Protein AF-A0A7I9VJ14-F1 (afdb_monomer)

Nearest PDB structures (foldseek):
  7lvf-assembly1_A  TM=5.225E-01  e=7.657E+00  Juglans regia

pLDDT: mean 81.67, std 16.86, range [39.75, 98.12]

Radius of gyration: 32.41 Å; Cα contacts (8 Å, |Δi|>4): 68; chains: 1; bounding box: 69×33×110 Å

Mean predicted aligned error: 13.72 Å

Structure (mmCIF, N/CA/C/O backbone):
data_AF-A0A7I9VJ14-F1
#
_entry.id   AF-A0A7I9VJ14-F1
#
loop_
_atom_site.group_PDB
_atom_site.id
_atom_site.type_symbol
_atom_site.label_atom_id
_atom_site.label_alt_id
_atom_site.label_comp_id
_atom_site.label_asym_id
_atom_site.label_entity_id
_atom_site.label_seq_id
_atom_site.pdbx_PDB_ins_code
_atom_site.Cartn_x
_atom_site.Cartn_y
_atom_site.Cartn_z
_atom_site.occupancy
_atom_site.B_iso_or_equiv
_atom_site.auth_seq_id
_atom_site.auth_comp_id
_atom_site.auth_asym_id
_atom_site.auth_atom_id
_atom_site.pdbx_PDB_model_num
ATOM 1 N N . MET A 1 1 ? 8.861 -1.915 -52.884 1.00 41.31 1 MET A N 1
ATOM 2 C CA . MET A 1 1 ? 8.637 -2.756 -51.690 1.00 41.31 1 MET A CA 1
ATOM 3 C C . MET A 1 1 ? 10.000 -2.881 -51.043 1.00 41.31 1 MET A C 1
ATOM 5 O O . MET A 1 1 ? 10.822 -3.642 -51.524 1.00 41.31 1 MET A O 1
ATOM 9 N N . GLU A 1 2 ? 10.293 -1.972 -50.119 1.00 39.88 2 GLU A N 1
ATOM 10 C CA . GLU A 1 2 ? 11.630 -1.770 -49.559 1.00 39.88 2 GLU A CA 1
ATOM 11 C C . GLU A 1 2 ? 11.761 -2.650 -48.316 1.00 39.88 2 GLU A C 1
ATOM 13 O O . GLU A 1 2 ? 11.002 -2.512 -47.356 1.00 39.88 2 GLU A O 1
ATOM 18 N N . GLU A 1 3 ? 12.643 -3.638 -48.400 1.00 43.25 3 GLU A N 1
ATOM 19 C CA . GLU A 1 3 ? 12.924 -4.594 -47.338 1.00 43.25 3 GLU A CA 1
ATOM 20 C C . GLU A 1 3 ? 13.685 -3.861 -46.224 1.00 43.25 3 GLU A C 1
ATOM 22 O O . GLU A 1 3 ? 14.857 -3.519 -46.363 1.00 43.25 3 GLU A O 1
ATOM 27 N N . LEU A 1 4 ? 12.984 -3.542 -45.132 1.00 41.06 4 LEU A N 1
ATOM 28 C CA . LEU A 1 4 ? 13.555 -2.923 -43.935 1.00 41.06 4 LEU A CA 1
ATOM 29 C C . LEU A 1 4 ? 14.399 -3.954 -43.178 1.00 41.06 4 LEU A C 1
ATOM 31 O O . LEU A 1 4 ? 13.967 -4.539 -42.185 1.00 41.06 4 LEU A O 1
ATOM 35 N N . THR A 1 5 ? 15.620 -4.178 -43.647 1.00 48.78 5 THR A N 1
ATOM 36 C CA . THR A 1 5 ? 16.663 -4.861 -42.884 1.00 48.78 5 THR A CA 1
ATOM 37 C C . THR A 1 5 ? 17.037 -3.962 -41.702 1.00 48.78 5 THR A C 1
ATOM 39 O O . THR A 1 5 ? 17.477 -2.833 -41.930 1.00 48.78 5 THR A O 1
ATOM 42 N N . PRO A 1 6 ? 16.906 -4.383 -40.429 1.00 40.78 6 PRO A N 1
ATOM 43 C CA . PRO A 1 6 ? 17.465 -3.600 -39.340 1.00 40.78 6 PRO A CA 1
ATOM 44 C C . PRO A 1 6 ? 18.990 -3.699 -39.426 1.00 40.78 6 PRO A C 1
ATOM 46 O O . PRO A 1 6 ? 19.596 -4.671 -38.972 1.00 40.78 6 PRO A O 1
ATOM 49 N N . SER A 1 7 ? 19.626 -2.684 -40.012 1.00 41.41 7 SER A N 1
ATOM 50 C CA . SER A 1 7 ? 21.060 -2.447 -39.888 1.00 41.41 7 SER A CA 1
ATOM 51 C C . SER A 1 7 ? 21.340 -2.011 -38.452 1.00 41.41 7 SER A C 1
ATOM 53 O O . SER A 1 7 ? 21.496 -0.827 -38.161 1.00 41.41 7 SER A O 1
ATOM 55 N N . ASN A 1 8 ? 21.333 -2.962 -37.520 1.00 39.75 8 ASN A N 1
ATOM 56 C CA . ASN A 1 8 ? 21.882 -2.726 -36.197 1.00 39.75 8 ASN A CA 1
ATOM 57 C C . ASN A 1 8 ? 23.397 -2.551 -36.383 1.00 39.75 8 ASN A C 1
ATOM 59 O O . ASN A 1 8 ? 24.050 -3.526 -36.773 1.00 39.75 8 ASN A O 1
ATOM 63 N N . PRO A 1 9 ? 23.973 -1.349 -36.183 1.00 42.78 9 PRO A N 1
ATOM 64 C CA . PRO A 1 9 ? 25.413 -1.200 -36.240 1.00 42.78 9 PRO A CA 1
ATOM 65 C C . PRO A 1 9 ? 25.984 -2.114 -35.162 1.00 42.78 9 PRO A C 1
ATOM 67 O O . PRO A 1 9 ? 25.671 -1.977 -33.979 1.00 42.78 9 PRO A O 1
ATOM 70 N N . GLN A 1 10 ? 26.773 -3.098 -35.587 1.00 47.22 10 GLN A N 1
ATOM 71 C CA . GLN A 1 10 ? 27.529 -3.937 -34.676 1.00 47.22 10 GLN A CA 1
ATOM 72 C C . GLN A 1 10 ? 28.389 -2.992 -33.839 1.00 47.22 10 GLN A C 1
ATOM 74 O O . GLN A 1 10 ? 29.364 -2.429 -34.332 1.00 47.22 10 GLN A O 1
ATOM 79 N N . HIS A 1 11 ? 27.987 -2.757 -32.590 1.00 43.78 11 HIS A N 1
ATOM 80 C CA . HIS A 1 11 ? 28.836 -2.084 -31.623 1.00 43.78 11 HIS A CA 1
ATOM 81 C C . HIS A 1 11 ? 30.156 -2.864 -31.635 1.00 43.78 11 HIS A C 1
ATOM 83 O O . HIS A 1 11 ? 30.095 -4.081 -31.423 1.00 43.78 11 HIS A O 1
ATOM 89 N N . PRO A 1 12 ? 31.315 -2.239 -31.934 1.00 44.53 12 PRO A N 1
ATOM 90 C CA . PRO A 1 12 ? 32.584 -2.946 -31.930 1.00 44.53 12 PRO A CA 1
ATOM 91 C C . PRO A 1 12 ? 32.698 -3.596 -30.564 1.00 44.53 12 PRO A C 1
ATOM 93 O O . PRO A 1 12 ? 32.700 -2.906 -29.538 1.00 44.53 12 PRO A O 1
ATOM 96 N N . LEU A 1 13 ? 32.646 -4.926 -30.552 1.00 46.84 13 LEU A N 1
ATOM 97 C CA . LEU A 1 13 ? 32.706 -5.692 -29.327 1.00 46.84 13 LEU A CA 1
ATOM 98 C C . LEU A 1 13 ? 33.953 -5.209 -28.597 1.00 46.84 13 LEU A C 1
ATOM 100 O O . LEU A 1 13 ? 35.030 -5.113 -29.189 1.00 46.84 13 LEU A O 1
ATOM 104 N N . ALA A 1 14 ? 33.802 -4.897 -27.316 1.00 45.31 14 ALA A N 1
ATOM 105 C CA . ALA A 1 14 ? 34.897 -4.709 -26.380 1.00 45.31 14 ALA A CA 1
ATOM 106 C C . ALA A 1 14 ? 35.657 -6.046 -26.203 1.00 45.31 14 ALA A C 1
ATOM 108 O O . ALA A 1 14 ? 35.700 -6.615 -25.121 1.00 45.31 14 ALA A O 1
ATOM 109 N N . 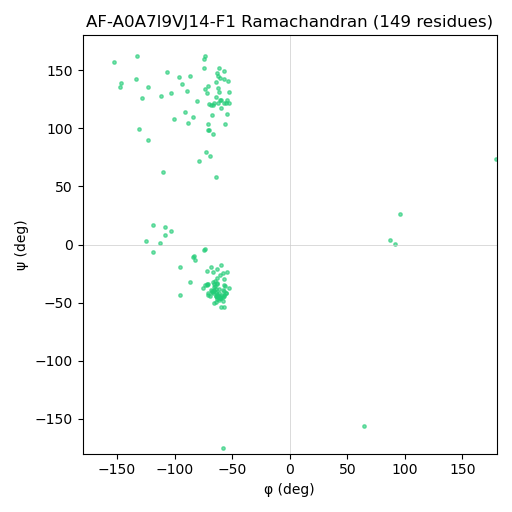GLY A 1 15 ? 36.168 -6.598 -27.305 1.00 46.78 15 GLY A N 1
ATOM 110 C CA . GLY A 1 15 ? 36.570 -7.990 -27.481 1.00 46.78 15 GLY A CA 1
ATOM 111 C C . GLY A 1 15 ? 38.049 -8.167 -27.811 1.00 46.78 15 GLY A C 1
ATOM 112 O O . GLY A 1 15 ? 38.531 -9.292 -27.806 1.00 46.78 15 GLY A O 1
ATOM 113 N N . GLU A 1 16 ? 38.804 -7.088 -28.035 1.00 49.97 16 GLU A N 1
ATOM 114 C CA . GLU A 1 16 ? 40.263 -7.191 -28.198 1.00 49.97 16 GLU A CA 1
ATOM 115 C C . GLU A 1 16 ? 41.052 -6.941 -26.906 1.00 49.97 16 GLU A C 1
ATOM 117 O O . GLU A 1 16 ? 42.197 -7.375 -26.795 1.00 49.97 16 GLU A O 1
ATOM 122 N N . ARG A 1 17 ? 40.463 -6.299 -25.888 1.00 46.38 17 ARG A N 1
ATOM 123 C CA . ARG A 1 17 ? 41.189 -5.867 -24.679 1.00 46.38 17 ARG A CA 1
ATOM 124 C C . ARG A 1 17 ? 40.802 -6.656 -23.428 1.00 46.38 17 ARG A C 1
ATOM 126 O O . ARG A 1 17 ? 40.293 -6.074 -22.482 1.00 46.38 17 ARG A O 1
ATOM 133 N N . ALA A 1 18 ? 41.048 -7.967 -23.440 1.00 52.28 18 ALA A N 1
ATOM 134 C CA . ALA A 1 18 ? 41.322 -8.795 -22.252 1.00 52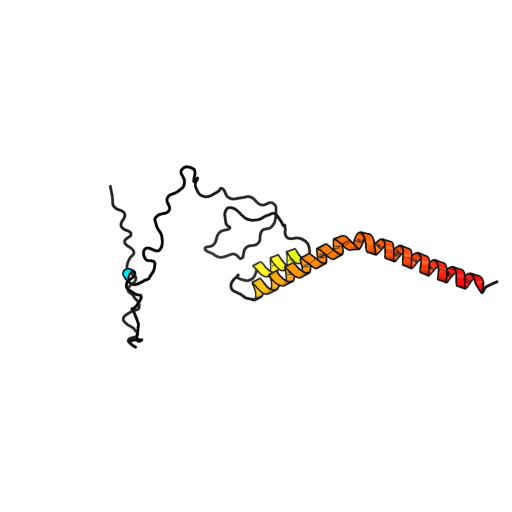.28 18 ALA A CA 1
ATOM 135 C C . ALA A 1 18 ? 41.538 -10.262 -22.677 1.00 52.28 18 ALA A C 1
ATOM 137 O O . ALA A 1 18 ? 40.682 -11.117 -22.471 1.00 52.28 18 ALA A O 1
ATOM 138 N N . ARG A 1 19 ? 42.683 -10.584 -23.297 1.00 49.41 19 ARG A N 1
ATOM 139 C CA . ARG A 1 19 ? 43.060 -11.984 -23.573 1.00 49.41 19 ARG A CA 1
ATOM 140 C C . ARG A 1 19 ? 43.619 -12.654 -22.315 1.00 49.41 19 ARG A C 1
ATOM 142 O O . ARG A 1 19 ? 44.806 -12.936 -22.223 1.00 49.41 19 ARG A O 1
ATOM 149 N N . GLN A 1 20 ? 42.744 -12.939 -21.362 1.00 57.59 20 GLN A N 1
ATOM 150 C CA . GLN A 1 20 ? 42.835 -14.198 -20.627 1.00 57.59 20 GLN A CA 1
ATOM 151 C C . GLN A 1 20 ? 41.779 -15.099 -21.278 1.00 57.59 20 GLN A C 1
ATOM 153 O O . GLN A 1 20 ? 40.592 -14.796 -21.149 1.00 57.59 20 GLN A O 1
ATOM 158 N N . PRO A 1 21 ? 42.157 -16.123 -22.064 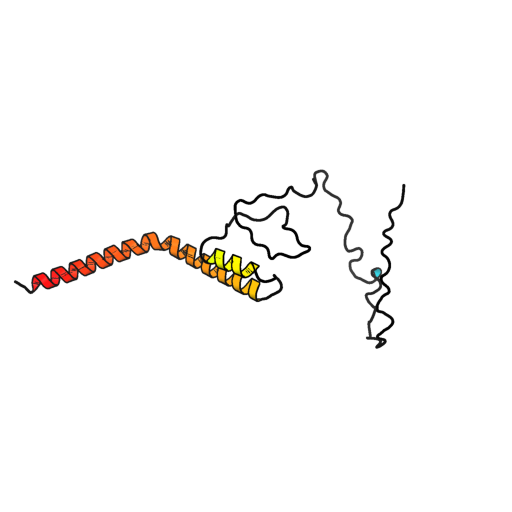1.00 65.12 21 PRO A N 1
ATOM 159 C CA . PRO A 1 21 ? 41.186 -17.032 -22.655 1.00 65.12 21 PRO A CA 1
ATOM 160 C C . PRO A 1 21 ? 40.525 -17.822 -21.525 1.00 65.12 21 PRO A C 1
ATOM 162 O O . PRO A 1 21 ? 41.062 -18.818 -21.050 1.00 65.12 21 PRO A O 1
ATOM 165 N N . ILE A 1 22 ? 39.372 -17.342 -21.055 1.00 71.06 22 ILE A N 1
ATOM 166 C CA . ILE A 1 22 ? 38.537 -18.077 -20.107 1.00 71.06 22 ILE A CA 1
ATOM 167 C C . ILE A 1 22 ? 38.116 -19.370 -20.821 1.00 71.06 22 ILE A C 1
ATOM 169 O O . ILE A 1 22 ? 37.511 -19.286 -21.896 1.00 71.06 22 ILE A O 1
ATOM 173 N N . PRO A 1 23 ? 38.424 -20.563 -20.283 1.00 75.56 23 PRO A N 1
ATOM 174 C CA . PRO A 1 23 ? 37.947 -21.813 -20.862 1.00 75.56 23 PRO A CA 1
ATOM 175 C C . PRO A 1 23 ? 36.416 -21.784 -20.985 1.00 75.56 23 PRO A C 1
ATOM 177 O O . PRO A 1 23 ? 35.716 -21.559 -20.001 1.00 75.56 23 PRO A O 1
ATOM 180 N N . GLY A 1 24 ? 35.896 -21.957 -22.204 1.00 72.19 24 GLY A N 1
ATOM 181 C CA . GLY A 1 24 ? 34.460 -21.847 -22.500 1.00 72.19 24 GLY A CA 1
ATOM 182 C C . GLY A 1 24 ? 33.975 -20.453 -22.925 1.00 72.19 24 GLY A C 1
ATOM 183 O O . GLY A 1 24 ? 32.789 -20.295 -23.226 1.00 72.19 24 GLY A O 1
ATOM 184 N N . ALA A 1 25 ? 34.857 -19.450 -23.013 1.00 75.62 25 ALA A N 1
ATOM 185 C CA . ALA A 1 25 ? 34.518 -18.153 -23.593 1.00 75.62 25 ALA A CA 1
ATOM 186 C C . ALA A 1 25 ? 34.010 -18.336 -25.026 1.00 75.62 25 ALA A C 1
ATOM 188 O O . ALA A 1 25 ? 34.692 -18.880 -25.891 1.00 75.62 25 ALA A O 1
ATOM 189 N N . GLY A 1 26 ? 32.787 -17.881 -25.269 1.00 73.19 26 GLY A N 1
AT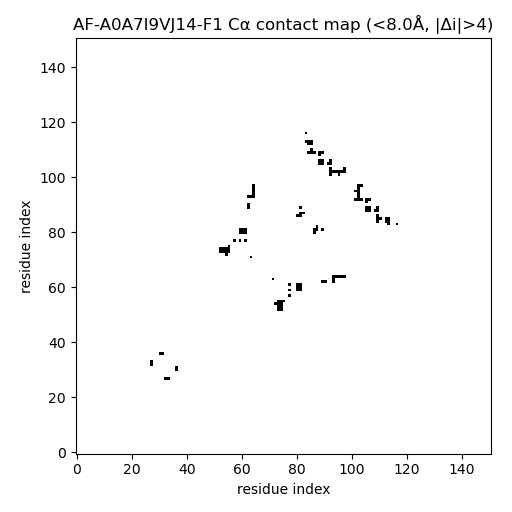OM 190 C CA . GLY A 1 26 ? 32.185 -17.924 -26.590 1.00 73.19 26 GLY A CA 1
ATOM 191 C C . GLY A 1 26 ? 31.442 -19.208 -26.955 1.00 73.19 26 GLY A C 1
ATOM 192 O O . GLY A 1 26 ? 30.919 -19.293 -28.063 1.00 73.19 26 GLY A O 1
ATOM 193 N N . ILE A 1 27 ? 31.312 -20.171 -26.033 1.00 75.31 27 ILE A N 1
ATOM 194 C CA . ILE A 1 27 ? 30.499 -21.381 -26.261 1.00 75.31 27 ILE A CA 1
ATOM 195 C C . ILE A 1 27 ? 29.039 -21.047 -26.603 1.00 75.31 27 ILE A C 1
ATOM 197 O O . ILE A 1 27 ? 28.392 -21.766 -27.360 1.00 75.31 27 ILE A O 1
ATOM 201 N N . ASP A 1 28 ? 28.565 -19.915 -26.082 1.00 71.56 28 ASP A N 1
ATOM 202 C CA . ASP A 1 28 ? 27.205 -19.411 -26.222 1.00 71.56 28 ASP A CA 1
ATOM 203 C C . ASP A 1 28 ? 27.087 -18.265 -27.251 1.00 71.56 28 ASP A C 1
ATOM 205 O O . ASP A 1 28 ? 26.072 -17.566 -27.292 1.00 71.56 28 ASP A O 1
ATOM 209 N N . LEU A 1 29 ? 28.133 -18.017 -28.056 1.00 79.25 29 LEU A N 1
ATOM 210 C CA . LEU A 1 29 ? 28.110 -16.971 -29.092 1.00 79.25 29 LEU A CA 1
ATOM 211 C C . LEU A 1 29 ? 27.224 -17.344 -30.273 1.00 79.25 29 LEU A C 1
ATOM 213 O O . LEU A 1 29 ? 26.605 -16.459 -30.850 1.00 79.25 29 LEU A O 1
ATOM 217 N N . ASP A 1 30 ? 27.176 -18.628 -30.627 1.00 80.38 30 ASP A N 1
ATOM 218 C CA . ASP A 1 30 ? 26.342 -19.129 -31.712 1.00 80.38 30 ASP A CA 1
ATOM 219 C C . ASP A 1 30 ? 24.915 -19.375 -31.193 1.00 80.38 30 ASP A C 1
ATOM 221 O O . ASP A 1 30 ? 24.698 -20.318 -30.421 1.00 80.38 30 ASP A O 1
ATOM 225 N N . PRO A 1 31 ? 23.918 -18.568 -31.603 1.00 71.69 31 PRO A N 1
ATOM 226 C CA . PRO A 1 31 ? 22.544 -18.751 -31.161 1.00 71.69 31 PRO A CA 1
ATOM 227 C C . PRO A 1 31 ? 21.977 -20.120 -31.551 1.00 71.69 31 PRO A C 1
ATOM 229 O O . PRO A 1 31 ? 21.109 -20.620 -30.843 1.00 71.69 31 PRO A O 1
ATOM 232 N N . ALA A 1 32 ? 22.472 -20.754 -32.622 1.00 77.69 32 ALA A N 1
ATOM 233 C CA . ALA A 1 32 ? 22.015 -22.077 -33.049 1.00 77.69 32 ALA A CA 1
ATOM 234 C C . ALA A 1 32 ? 22.411 -23.194 -32.068 1.00 77.69 32 ALA A C 1
ATOM 236 O O . ALA A 1 32 ? 21.790 -24.255 -32.056 1.00 77.69 32 ALA A O 1
ATOM 237 N N . ARG A 1 33 ? 23.414 -22.957 -31.210 1.00 75.00 33 ARG A N 1
ATOM 238 C CA . ARG A 1 33 ? 23.834 -23.899 -30.160 1.00 75.00 33 ARG A CA 1
ATOM 239 C C . ARG A 1 33 ? 23.007 -23.789 -28.883 1.00 75.00 33 ARG A C 1
ATOM 241 O O . ARG A 1 33 ? 23.128 -24.645 -28.008 1.00 75.00 33 ARG A O 1
ATOM 248 N N . ARG A 1 34 ? 22.168 -22.756 -28.755 1.00 76.44 34 ARG A N 1
ATOM 249 C CA . ARG A 1 34 ? 21.303 -22.567 -27.588 1.00 76.44 34 ARG A CA 1
ATOM 250 C C . ARG A 1 34 ? 20.066 -23.455 -27.714 1.00 76.44 34 ARG A C 1
ATOM 252 O O . ARG A 1 34 ? 19.313 -23.294 -28.676 1.00 76.44 34 ARG A O 1
ATOM 259 N N . PRO A 1 35 ? 19.779 -24.332 -26.736 1.00 73.06 35 PRO A N 1
ATOM 260 C CA . PRO A 1 35 ? 18.488 -25.002 -26.697 1.00 73.06 35 PRO A CA 1
ATOM 261 C C . PRO A 1 35 ? 17.381 -23.941 -26.587 1.00 73.06 35 PRO A C 1
ATOM 263 O O . PRO A 1 35 ? 17.404 -23.090 -25.697 1.00 73.06 35 PRO A O 1
ATOM 266 N N . GLY A 1 36 ? 16.434 -23.965 -27.529 1.00 72.38 36 GLY A N 1
ATOM 267 C CA . GLY A 1 36 ? 15.325 -23.012 -27.585 1.00 72.38 36 GLY A CA 1
ATOM 268 C C . GLY A 1 36 ? 15.529 -21.811 -28.512 1.00 72.38 36 GLY A C 1
ATOM 269 O O . GLY A 1 36 ? 14.931 -20.772 -28.256 1.00 72.38 36 GLY A O 1
ATOM 270 N N . VAL A 1 37 ? 16.350 -21.907 -29.567 1.00 74.81 37 VAL A N 1
ATOM 271 C CA . VAL A 1 37 ? 16.340 -20.948 -30.690 1.00 74.81 37 VAL A CA 1
ATOM 272 C C . VAL A 1 37 ? 15.631 -21.567 -31.904 1.00 74.81 37 VAL A C 1
ATOM 274 O O . VAL A 1 37 ? 15.976 -22.682 -32.289 1.00 74.81 37 VAL A O 1
ATOM 277 N N . PRO A 1 38 ? 14.671 -20.855 -32.529 1.00 75.44 38 PRO A N 1
ATOM 278 C CA . PRO A 1 38 ? 14.162 -19.533 -32.147 1.00 75.44 38 PRO A CA 1
ATOM 279 C C . PRO A 1 38 ? 13.309 -19.576 -30.866 1.00 75.44 38 PRO A C 1
ATOM 281 O O . PRO A 1 38 ? 12.470 -20.453 -30.690 1.00 75.44 38 PRO A O 1
ATOM 284 N N . ARG A 1 39 ? 13.522 -18.600 -29.967 1.00 73.19 39 ARG A N 1
ATOM 285 C CA . ARG A 1 39 ? 12.868 -18.545 -28.639 1.00 73.19 39 ARG A CA 1
ATOM 286 C C . ARG A 1 39 ? 11.365 -18.307 -28.712 1.00 73.19 39 ARG A C 1
ATOM 288 O O . ARG A 1 39 ? 10.667 -18.613 -27.753 1.00 73.19 39 ARG A O 1
ATOM 295 N N . LEU A 1 40 ? 10.884 -17.708 -29.799 1.00 75.75 40 LEU A N 1
ATOM 296 C CA . LEU A 1 40 ? 9.498 -17.292 -29.965 1.00 75.75 40 LEU A CA 1
ATOM 297 C C . LEU A 1 40 ? 9.104 -17.409 -31.439 1.00 75.75 40 LEU A C 1
ATOM 299 O O . LEU A 1 40 ? 9.846 -16.975 -32.320 1.00 75.75 40 LEU A O 1
ATOM 303 N N . HIS A 1 41 ? 7.918 -17.954 -31.697 1.00 74.94 41 HIS A N 1
ATOM 304 C CA . HIS A 1 41 ? 7.246 -17.763 -32.977 1.00 74.94 41 HIS A CA 1
ATOM 305 C C . HIS A 1 41 ? 6.681 -16.343 -33.046 1.00 74.94 41 HIS A C 1
ATOM 307 O O . HIS A 1 41 ? 6.337 -15.760 -32.014 1.00 74.94 41 HIS A O 1
ATOM 313 N N . ALA A 1 42 ? 6.558 -15.797 -34.259 1.00 78.75 42 ALA A N 1
ATOM 314 C CA . ALA A 1 42 ? 5.832 -14.550 -34.453 1.00 78.75 42 ALA A CA 1
ATOM 315 C C . ALA A 1 42 ? 4.418 -14.713 -33.860 1.00 78.75 42 ALA A C 1
ATOM 317 O O . ALA A 1 42 ? 3.725 -15.675 -34.216 1.00 78.75 42 ALA A O 1
ATOM 318 N N . PRO A 1 43 ? 3.997 -13.841 -32.926 1.00 76.81 43 PRO A N 1
ATOM 319 C CA . PRO A 1 43 ? 2.677 -13.953 -32.331 1.00 76.81 43 PRO A CA 1
ATOM 320 C C . PRO A 1 43 ? 1.642 -13.810 -33.444 1.00 76.81 43 PRO A C 1
ATOM 322 O O . PRO A 1 43 ? 1.657 -12.826 -34.178 1.00 76.81 43 PRO A O 1
ATOM 325 N N . ARG A 1 44 ? 0.754 -14.799 -33.583 1.00 81.94 44 ARG A N 1
ATOM 326 C CA . ARG A 1 44 ? -0.418 -14.709 -34.457 1.00 81.94 44 ARG A CA 1
ATOM 327 C C . ARG A 1 44 ? -1.544 -14.090 -33.628 1.00 81.94 44 ARG A C 1
ATOM 329 O O . ARG A 1 44 ? -2.073 -14.787 -32.760 1.00 81.94 44 ARG A O 1
ATOM 336 N N . PRO A 1 45 ? -1.890 -12.805 -33.824 1.00 77.25 45 PRO A N 1
ATOM 337 C CA . PRO A 1 45 ? -2.959 -12.183 -33.059 1.00 77.25 45 PRO A CA 1
ATOM 338 C C . PRO A 1 45 ? -4.264 -12.932 -33.328 1.00 77.25 45 PRO A C 1
ATOM 340 O O . PRO A 1 45 ? -4.504 -13.384 -34.454 1.00 77.25 45 PRO A O 1
ATOM 343 N N . LEU A 1 46 ? -5.109 -13.082 -32.307 1.00 82.44 46 LEU A N 1
ATOM 344 C CA . LEU A 1 46 ? -6.462 -13.578 -32.538 1.00 82.44 46 LEU A CA 1
ATOM 345 C C . LEU A 1 46 ? -7.214 -12.604 -33.467 1.00 82.44 46 LEU A C 1
ATOM 347 O O . LEU A 1 46 ? -6.919 -11.408 -33.446 1.00 82.44 46 LEU A O 1
ATOM 351 N N . PRO A 1 47 ? -8.201 -13.073 -34.257 1.00 82.25 47 PRO A N 1
ATOM 352 C CA . PRO A 1 47 ? -8.946 -12.220 -35.191 1.00 82.25 47 PRO A CA 1
ATOM 353 C C . PRO A 1 47 ? -9.594 -10.979 -34.551 1.00 82.25 47 PRO A C 1
ATOM 355 O O . PRO A 1 47 ? -9.845 -9.993 -35.233 1.00 82.25 47 PRO A O 1
ATOM 358 N N . ASN A 1 48 ? -9.856 -11.023 -33.244 1.00 83.25 48 ASN A N 1
ATOM 359 C CA . ASN A 1 48 ? -10.451 -9.962 -32.430 1.00 83.25 48 ASN A CA 1
ATOM 360 C C . ASN A 1 48 ? -9.448 -9.286 -31.474 1.00 83.25 48 ASN A C 1
ATOM 362 O O . ASN A 1 48 ? -9.851 -8.621 -30.520 1.00 83.25 48 ASN A O 1
ATOM 366 N N . ALA A 1 49 ? -8.144 -9.480 -31.677 1.00 80.06 49 ALA A N 1
ATOM 367 C CA . ALA A 1 49 ? -7.130 -8.776 -30.910 1.00 80.06 49 ALA A CA 1
ATOM 368 C C . ALA A 1 49 ? -7.119 -7.303 -31.339 1.00 80.06 49 ALA A C 1
ATOM 370 O O . ALA A 1 49 ? -6.550 -6.932 -32.365 1.00 80.06 49 ALA A O 1
ATOM 371 N N . HIS A 1 50 ? -7.781 -6.463 -30.552 1.00 72.25 50 HIS A N 1
ATOM 372 C CA . HIS A 1 50 ? -7.676 -5.017 -30.682 1.00 72.25 50 HIS A CA 1
ATOM 373 C C . HIS A 1 50 ? -6.318 -4.542 -30.136 1.00 72.25 50 HIS A C 1
ATOM 375 O O . HIS A 1 50 ? -5.652 -5.270 -29.397 1.00 72.25 50 HIS A O 1
ATOM 381 N N . GLY A 1 51 ? -5.883 -3.347 -30.551 1.00 79.50 51 GLY A N 1
ATOM 382 C CA . GLY A 1 51 ? -4.614 -2.741 -30.131 1.00 79.50 51 GLY A CA 1
ATOM 383 C C . GLY A 1 51 ? -4.478 -2.563 -28.606 1.00 79.50 51 GLY A C 1
ATOM 384 O O . GLY A 1 51 ? -5.340 -3.004 -27.844 1.00 79.50 51 GLY A O 1
ATOM 385 N N . PRO A 1 52 ? -3.394 -1.923 -28.127 1.00 82.31 52 PRO A N 1
ATOM 386 C CA . PRO A 1 52 ? -3.172 -1.750 -26.693 1.00 82.31 52 PRO A CA 1
ATOM 387 C C . PRO A 1 52 ? -4.391 -1.093 -26.022 1.00 82.31 52 PRO A C 1
ATOM 389 O O . PRO A 1 52 ? -4.999 -0.195 -26.612 1.00 82.31 52 PRO A O 1
ATOM 392 N N . PRO A 1 53 ? -4.766 -1.531 -24.806 1.00 86.88 53 PRO A N 1
ATOM 393 C CA . PRO A 1 53 ? -5.956 -1.021 -24.143 1.00 86.88 53 PRO A CA 1
ATOM 394 C C . PRO A 1 53 ? -5.818 0.476 -23.861 1.00 86.88 53 PRO A C 1
ATOM 396 O O . PRO A 1 53 ? -4.727 0.975 -23.569 1.00 86.88 53 PRO A O 1
ATOM 399 N N . THR A 1 54 ? -6.945 1.185 -23.907 1.00 90.62 54 THR A N 1
ATOM 400 C CA . THR A 1 54 ? -7.022 2.585 -23.487 1.00 90.62 54 THR A CA 1
ATOM 401 C C . THR A 1 54 ? -6.568 2.724 -22.035 1.00 90.62 54 THR A C 1
ATOM 403 O O . THR A 1 54 ? -6.838 1.860 -21.198 1.00 90.62 54 THR A O 1
ATOM 406 N N . ARG A 1 55 ? -5.866 3.819 -21.731 1.00 91.31 55 ARG A N 1
ATOM 407 C CA . ARG A 1 55 ? -5.380 4.098 -20.380 1.00 91.31 55 ARG A CA 1
ATOM 408 C C . ARG A 1 55 ? -6.554 4.293 -19.420 1.00 91.31 55 ARG A C 1
ATOM 410 O O . ARG A 1 55 ? -7.427 5.119 -19.663 1.00 91.31 55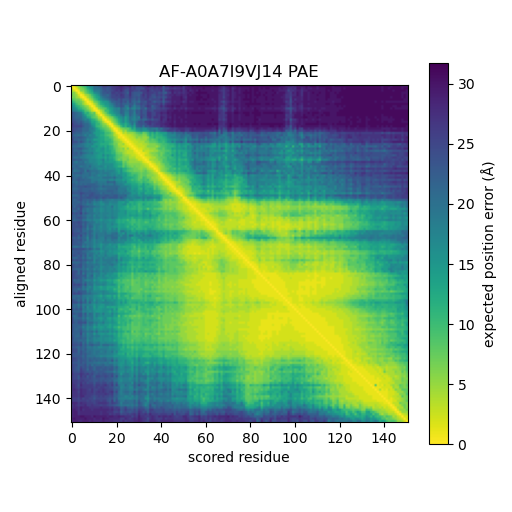 ARG A O 1
ATOM 417 N N . GLN A 1 56 ? -6.540 3.550 -18.324 1.00 92.50 56 GLN A N 1
ATOM 418 C CA . GLN A 1 56 ? -7.508 3.636 -17.244 1.00 92.50 56 GLN A CA 1
ATOM 419 C C . GLN A 1 56 ? -7.280 4.910 -16.421 1.00 92.50 56 GLN A C 1
ATOM 421 O O . GLN A 1 56 ? -6.155 5.215 -16.014 1.00 92.50 56 GLN A O 1
ATOM 426 N N . GLU A 1 57 ? -8.361 5.627 -16.128 1.00 91.25 57 GLU A N 1
ATOM 427 C CA . GLU A 1 57 ? -8.366 6.716 -15.154 1.00 91.25 57 GLU A CA 1
ATOM 428 C C . GLU A 1 57 ? -8.614 6.172 -13.744 1.00 91.25 57 GLU A C 1
ATOM 430 O O . GLU A 1 57 ? -9.351 5.204 -13.546 1.00 91.25 57 GLU A O 1
ATOM 435 N N . SER A 1 58 ? -7.991 6.788 -12.740 1.00 89.44 58 SER A N 1
ATOM 436 C CA . SER A 1 58 ? -8.103 6.342 -11.353 1.00 89.44 58 SER A CA 1
ATOM 437 C C . SER A 1 58 ? -8.492 7.478 -10.433 1.00 89.44 58 SER A C 1
ATOM 439 O O . SER A 1 58 ? -7.798 8.486 -10.356 1.00 89.44 58 SER A O 1
ATOM 441 N N . GLN A 1 59 ? -9.562 7.263 -9.672 1.00 91.62 59 GLN A N 1
ATOM 442 C CA . GLN A 1 59 ? -9.966 8.140 -8.569 1.00 91.62 59 GLN A CA 1
ATOM 443 C C . GLN A 1 59 ? -9.185 7.844 -7.280 1.00 91.62 59 GLN A C 1
ATOM 445 O O . GLN A 1 59 ? -9.217 8.616 -6.326 1.00 91.62 59 GLN A O 1
ATOM 450 N N . VAL A 1 60 ? -8.486 6.707 -7.239 1.00 90.69 60 VAL A N 1
ATOM 451 C CA . VAL A 1 60 ? -7.714 6.256 -6.081 1.00 90.69 60 VAL A CA 1
ATOM 452 C C . VAL A 1 60 ? -6.224 6.428 -6.343 1.00 90.69 60 VAL A C 1
ATOM 454 O O . VAL A 1 60 ? -5.752 6.317 -7.477 1.00 90.69 60 VAL A O 1
ATOM 457 N N . THR A 1 61 ? -5.458 6.692 -5.285 1.00 88.94 61 THR A N 1
ATOM 458 C CA . THR A 1 61 ? -3.999 6.767 -5.398 1.00 88.94 61 THR A CA 1
ATOM 459 C C . THR A 1 61 ? -3.436 5.380 -5.686 1.00 88.94 61 THR A C 1
ATOM 461 O O . THR A 1 61 ? -3.580 4.474 -4.866 1.00 88.94 61 THR A O 1
ATOM 464 N N . VAL A 1 62 ? -2.750 5.235 -6.818 1.00 91.50 62 VAL A N 1
ATOM 465 C CA . VAL A 1 62 ? -1.996 4.025 -7.156 1.00 91.50 62 VAL A CA 1
ATOM 466 C C . VAL A 1 62 ? -0.517 4.363 -7.128 1.00 91.50 62 VAL A C 1
ATOM 468 O O . VAL A 1 62 ? -0.076 5.353 -7.710 1.00 91.50 62 VAL A O 1
ATOM 471 N N . PHE A 1 63 ? 0.248 3.570 -6.388 1.00 91.25 63 PHE A N 1
ATOM 472 C CA . PHE A 1 63 ? 1.662 3.830 -6.195 1.00 91.25 63 PHE A CA 1
ATOM 473 C C . PHE A 1 63 ? 2.500 3.071 -7.216 1.00 91.25 63 PHE A C 1
ATOM 475 O O . PHE A 1 63 ? 2.270 1.897 -7.492 1.00 91.25 63 PHE A O 1
ATOM 482 N N . MET A 1 64 ? 3.513 3.750 -7.734 1.00 90.75 64 MET A N 1
ATOM 483 C CA . MET A 1 64 ? 4.563 3.165 -8.547 1.00 90.75 64 MET A CA 1
ATOM 484 C C . MET A 1 64 ? 5.843 3.926 -8.248 1.00 90.75 64 MET A C 1
ATOM 486 O O . MET A 1 64 ? 5.829 5.152 -8.124 1.00 90.75 64 MET A O 1
ATOM 490 N N . HIS A 1 65 ? 6.952 3.203 -8.132 1.00 88.94 65 HIS A N 1
ATOM 491 C CA . HIS A 1 65 ? 8.245 3.853 -8.068 1.00 88.94 65 HIS A CA 1
ATOM 492 C C . HIS A 1 65 ? 8.571 4.441 -9.445 1.00 88.94 65 HIS A C 1
ATOM 494 O O . HIS A 1 65 ? 8.611 3.708 -10.439 1.00 88.94 65 HIS A O 1
ATOM 500 N N . GLY A 1 66 ? 8.784 5.756 -9.506 1.00 84.00 66 GLY A N 1
ATOM 501 C CA . GLY A 1 66 ? 9.105 6.445 -10.753 1.00 84.00 66 GLY A CA 1
ATOM 502 C C . GLY A 1 66 ? 10.410 5.924 -11.349 1.00 84.00 66 GLY A C 1
ATOM 503 O O . GLY A 1 66 ? 11.416 5.812 -10.651 1.00 84.00 66 GLY A O 1
ATOM 504 N N . ARG A 1 67 ? 10.407 5.601 -12.646 1.00 82.88 67 ARG A N 1
ATOM 505 C CA . ARG A 1 67 ? 11.629 5.297 -13.403 1.00 82.88 67 ARG A CA 1
ATOM 506 C C . ARG A 1 67 ? 11.591 6.056 -14.730 1.00 82.88 67 ARG A C 1
ATOM 508 O O . ARG A 1 67 ? 10.525 6.086 -15.336 1.00 82.88 67 ARG A O 1
ATOM 515 N N . PRO A 1 68 ? 12.724 6.582 -15.232 1.00 79.12 68 PRO A N 1
ATOM 516 C CA . PRO A 1 68 ? 12.736 7.399 -16.451 1.00 79.12 68 PRO A CA 1
ATOM 517 C C . PRO A 1 68 ? 12.182 6.713 -17.712 1.00 79.12 68 PRO A C 1
ATOM 519 O O . PRO A 1 68 ? 11.721 7.394 -18.612 1.00 79.12 68 PRO A O 1
ATOM 522 N N . HIS A 1 69 ? 12.215 5.376 -17.774 1.00 80.12 69 HIS A N 1
ATOM 523 C CA . HIS A 1 69 ? 11.810 4.585 -18.948 1.00 80.12 69 HIS A CA 1
ATOM 524 C C . HIS A 1 69 ? 10.631 3.643 -18.667 1.00 80.12 69 HIS A C 1
ATOM 526 O O . HIS A 1 69 ? 10.442 2.655 -19.374 1.00 80.12 69 HIS A O 1
ATOM 532 N N . LYS A 1 70 ? 9.894 3.862 -17.573 1.00 84.19 70 LYS A N 1
ATOM 533 C CA . LYS A 1 70 ? 8.774 2.995 -17.205 1.00 84.19 70 LYS A CA 1
ATOM 534 C C . LYS A 1 70 ? 7.564 3.852 -16.890 1.00 84.19 70 LYS A C 1
ATOM 536 O O . LYS A 1 70 ? 7.442 4.366 -15.779 1.00 84.19 70 LYS A O 1
ATOM 541 N N . ASP A 1 71 ? 6.676 3.949 -17.866 1.00 87.06 71 ASP A N 1
ATOM 542 C CA . ASP A 1 71 ? 5.363 4.539 -17.674 1.00 87.06 71 ASP A CA 1
ATOM 543 C C . ASP A 1 71 ? 4.447 3.605 -16.884 1.00 87.06 71 ASP A C 1
ATOM 545 O O . ASP A 1 71 ? 4.678 2.396 -16.756 1.00 87.06 71 ASP A O 1
ATOM 549 N N . PHE A 1 72 ? 3.385 4.193 -16.341 1.00 88.19 72 PHE A N 1
ATOM 550 C CA . PHE A 1 72 ? 2.326 3.431 -15.699 1.00 88.19 72 PHE A CA 1
ATOM 551 C C . PHE A 1 72 ? 1.665 2.500 -16.727 1.00 88.19 72 PHE A C 1
ATOM 553 O O . PHE A 1 72 ? 1.346 2.969 -17.825 1.00 88.19 72 PHE A O 1
ATOM 560 N N . PRO A 1 73 ? 1.417 1.217 -16.402 1.00 89.81 73 PRO A N 1
ATOM 561 C CA . PRO A 1 73 ? 0.671 0.340 -17.297 1.00 89.81 73 PRO A CA 1
ATOM 562 C C . PRO A 1 73 ? -0.713 0.937 -17.613 1.00 89.81 73 PRO A C 1
ATOM 564 O O . PRO A 1 73 ? -1.280 1.631 -16.767 1.00 89.81 73 PRO A O 1
ATOM 567 N N . PRO A 1 74 ? -1.276 0.677 -18.809 1.00 90.44 74 PRO A N 1
ATOM 568 C CA . PRO A 1 74 ? -2.561 1.246 -19.210 1.00 90.44 74 PRO A CA 1
ATOM 569 C C . PRO A 1 74 ? -3.712 0.785 -18.312 1.00 90.44 74 PRO A C 1
ATOM 571 O O . PRO A 1 74 ? -4.621 1.562 -18.060 1.00 90.44 74 PRO A O 1
ATOM 574 N N . VAL A 1 75 ? -3.656 -0.442 -17.792 1.00 91.19 75 VAL A N 1
ATOM 575 C CA . VAL A 1 75 ? -4.664 -1.016 -16.891 1.00 91.19 75 VAL A CA 1
ATOM 576 C C . VAL A 1 75 ? -3.981 -1.441 -15.599 1.00 91.19 75 VAL A C 1
ATOM 578 O O . VAL A 1 75 ? -2.899 -2.034 -15.627 1.00 91.19 75 VAL A O 1
ATOM 581 N N . PHE A 1 76 ? -4.599 -1.130 -14.463 1.00 91.75 76 PHE A N 1
ATOM 582 C CA . PHE A 1 76 ? -4.038 -1.405 -13.144 1.00 91.75 76 PHE A CA 1
ATOM 583 C C . PHE A 1 76 ? -5.129 -1.589 -12.085 1.00 91.75 76 PHE A C 1
ATOM 585 O O . PHE A 1 76 ? -6.258 -1.116 -12.216 1.00 91.75 76 PHE A O 1
ATOM 592 N N . GLY A 1 77 ? -4.780 -2.296 -11.010 1.00 89.56 77 GLY A N 1
ATOM 593 C CA . GLY A 1 77 ? -5.711 -2.605 -9.929 1.00 89.56 77 GLY A CA 1
ATOM 594 C C . GLY A 1 77 ? -6.056 -1.383 -9.075 1.00 89.56 77 GLY A C 1
ATOM 595 O O . GLY A 1 77 ? -5.166 -0.694 -8.582 1.00 89.56 77 GLY A O 1
ATOM 596 N N . THR A 1 78 ? -7.353 -1.157 -8.856 1.00 91.94 78 THR A N 1
ATOM 597 C CA . THR A 1 78 ? -7.902 -0.073 -8.014 1.00 91.94 78 THR A CA 1
ATOM 598 C C . THR A 1 78 ? -8.846 -0.576 -6.916 1.00 91.94 78 THR A C 1
ATOM 600 O O . THR A 1 78 ? -9.391 0.223 -6.160 1.00 91.94 78 THR A O 1
ATOM 603 N N . ALA A 1 79 ? -9.028 -1.897 -6.798 1.00 89.44 79 ALA A N 1
ATOM 604 C CA . ALA A 1 79 ? -10.019 -2.515 -5.912 1.00 89.44 79 ALA A CA 1
ATOM 605 C C . ALA A 1 79 ? -9.789 -2.239 -4.416 1.00 89.44 79 ALA A C 1
ATOM 607 O O . ALA A 1 79 ? -10.739 -2.229 -3.639 1.00 89.44 79 ALA A O 1
ATOM 608 N N . VAL A 1 80 ? -8.535 -2.024 -4.008 1.00 87.88 80 VAL A N 1
ATOM 609 C CA . VAL A 1 80 ? -8.167 -1.779 -2.609 1.00 87.88 80 VAL A CA 1
ATOM 610 C C . VAL A 1 80 ? -7.436 -0.440 -2.522 1.00 87.88 80 VAL A C 1
ATOM 612 O O . VAL A 1 80 ? -6.212 -0.400 -2.689 1.00 87.88 80 VAL A O 1
ATOM 615 N N . PRO A 1 81 ? -8.158 0.676 -2.313 1.00 92.00 81 PRO A N 1
ATOM 616 C CA . PRO A 1 81 ? -7.517 1.969 -2.155 1.00 92.00 81 PRO A CA 1
ATOM 617 C C . PRO A 1 81 ? -6.653 1.984 -0.886 1.00 92.00 81 PRO A C 1
ATOM 619 O O . PRO A 1 81 ? -7.070 1.462 0.150 1.00 92.00 81 PRO A O 1
ATOM 622 N N . PRO A 1 82 ? -5.460 2.601 -0.921 1.00 92.75 82 PRO A N 1
ATOM 623 C CA . PRO A 1 82 ? -4.637 2.742 0.270 1.00 92.75 82 PRO A CA 1
ATOM 624 C C . PRO A 1 82 ? -5.336 3.647 1.291 1.00 92.75 82 PRO A C 1
ATOM 626 O O . PRO A 1 82 ? -5.611 4.814 1.016 1.00 92.75 82 PRO A O 1
ATOM 629 N N . SER A 1 83 ? -5.582 3.117 2.487 1.00 91.69 83 SER A N 1
ATOM 630 C CA . SER A 1 83 ? -6.232 3.825 3.595 1.00 91.69 83 SER A CA 1
ATOM 631 C C . SER A 1 83 ? -5.471 3.636 4.904 1.00 91.69 83 SER A C 1
ATOM 633 O O . SER A 1 83 ? -4.676 2.708 5.021 1.00 91.69 83 SER A O 1
ATOM 635 N N . GLY A 1 84 ? -5.726 4.495 5.893 1.00 94.31 84 GLY A N 1
ATOM 636 C CA . GLY A 1 84 ? -5.178 4.330 7.243 1.00 94.31 84 GLY A CA 1
ATOM 637 C C . GLY A 1 84 ? -3.650 4.427 7.319 1.00 94.31 84 GLY A C 1
ATOM 638 O O . GLY A 1 84 ? -3.000 5.052 6.473 1.00 94.31 84 GLY A O 1
ATOM 639 N N . LEU A 1 85 ? -3.070 3.813 8.353 1.00 96.44 85 LEU A N 1
ATOM 640 C CA . LEU A 1 85 ? -1.621 3.764 8.553 1.00 96.44 85 LEU A CA 1
ATOM 641 C C . LEU A 1 85 ? -0.974 2.794 7.553 1.00 96.44 85 LEU A C 1
ATOM 643 O O . LEU A 1 85 ? 0.106 3.083 7.031 1.00 96.44 85 LEU A O 1
ATOM 647 N N . SER A 1 86 ? -1.655 1.697 7.208 1.00 96.31 86 SER A N 1
ATOM 648 C CA . SER A 1 86 ? -1.211 0.754 6.173 1.00 96.31 86 SER A CA 1
ATOM 649 C C . SER A 1 86 ? -0.994 1.448 4.816 1.00 96.31 86 SER A C 1
ATOM 651 O O . SER A 1 86 ? 0.010 1.211 4.139 1.00 96.31 86 SER A O 1
ATOM 653 N N . GLY A 1 87 ? -1.870 2.383 4.435 1.00 95.94 87 GLY A N 1
ATOM 654 C CA . GLY A 1 87 ? -1.740 3.197 3.225 1.00 95.94 87 GLY A CA 1
ATOM 655 C C . GLY A 1 87 ? -0.538 4.147 3.248 1.00 95.94 87 GLY A C 1
ATOM 656 O O . GLY A 1 87 ? 0.155 4.295 2.236 1.00 95.94 87 GLY A O 1
ATOM 657 N N . LEU A 1 88 ? -0.240 4.752 4.402 1.00 96.75 88 LEU A N 1
ATOM 658 C CA . LEU A 1 88 ? 0.947 5.596 4.588 1.00 96.75 88 LEU A CA 1
ATOM 659 C C . LEU A 1 88 ? 2.245 4.788 4.482 1.00 96.75 88 LEU A C 1
ATOM 661 O O . LEU A 1 88 ? 3.199 5.235 3.842 1.00 96.75 88 LEU A O 1
ATOM 665 N N . LEU A 1 89 ? 2.268 3.577 5.044 1.00 97.31 89 LEU A N 1
ATOM 666 C CA . LEU A 1 89 ? 3.403 2.662 4.922 1.00 97.31 89 LEU A CA 1
ATOM 667 C C . LEU A 1 89 ? 3.637 2.248 3.467 1.00 97.31 89 LEU A C 1
ATOM 669 O O . LEU A 1 89 ? 4.774 2.280 2.997 1.00 97.31 89 LEU A O 1
ATOM 673 N N . ARG A 1 90 ? 2.570 1.952 2.715 1.00 96.38 90 ARG A N 1
ATOM 674 C CA . ARG A 1 90 ? 2.674 1.674 1.274 1.00 96.38 90 ARG A CA 1
ATOM 675 C C . ARG A 1 90 ? 3.234 2.880 0.519 1.00 96.38 90 ARG A C 1
ATOM 677 O O . ARG A 1 90 ? 4.191 2.721 -0.232 1.00 96.38 90 ARG A O 1
ATOM 684 N N . ARG A 1 91 ? 2.752 4.099 0.789 1.00 95.69 91 ARG A N 1
ATOM 685 C CA . ARG A 1 91 ? 3.326 5.331 0.211 1.00 95.69 91 ARG A CA 1
ATOM 686 C C . ARG A 1 91 ? 4.826 5.455 0.498 1.00 95.69 91 ARG A C 1
ATOM 688 O O . ARG A 1 91 ? 5.584 5.840 -0.389 1.00 95.69 91 ARG A O 1
ATOM 695 N N . ALA A 1 92 ? 5.262 5.122 1.714 1.00 96.06 92 ALA A N 1
ATOM 696 C CA . ALA A 1 92 ? 6.675 5.134 2.080 1.00 96.06 92 ALA A CA 1
ATOM 697 C C . ALA A 1 92 ? 7.483 4.052 1.342 1.00 96.06 92 ALA A C 1
ATOM 699 O O . ALA A 1 92 ? 8.587 4.342 0.883 1.00 96.06 92 ALA A O 1
ATOM 700 N N . ALA A 1 93 ? 6.935 2.845 1.169 1.00 96.75 93 ALA A N 1
ATOM 701 C CA . ALA A 1 93 ? 7.591 1.754 0.449 1.00 96.75 93 ALA A CA 1
ATOM 702 C C . ALA A 1 93 ? 7.925 2.131 -1.003 1.00 96.75 93 ALA A C 1
ATOM 704 O O . ALA A 1 93 ? 9.045 1.901 -1.457 1.00 96.75 93 ALA A O 1
ATOM 705 N N . TYR A 1 94 ? 6.997 2.781 -1.712 1.00 94.75 94 TYR A N 1
ATOM 706 C CA . TYR A 1 94 ? 7.178 3.179 -3.116 1.00 94.75 94 TYR A CA 1
ATOM 707 C C . TYR A 1 94 ? 8.142 4.360 -3.330 1.00 94.75 94 TYR A C 1
ATOM 709 O O . TYR A 1 94 ? 8.478 4.690 -4.469 1.00 94.75 94 TYR A O 1
ATOM 717 N N . ARG A 1 95 ? 8.666 4.965 -2.254 1.00 94.25 95 ARG A N 1
ATOM 718 C CA . ARG A 1 95 ? 9.816 5.883 -2.348 1.00 94.25 95 ARG A CA 1
ATOM 719 C C . ARG A 1 95 ? 11.120 5.142 -2.646 1.00 94.25 95 ARG A C 1
ATOM 721 O O . ARG A 1 95 ? 12.052 5.759 -3.151 1.00 94.25 95 ARG A O 1
ATOM 728 N N . TYR A 1 96 ? 11.191 3.849 -2.334 1.00 94.75 96 TYR A N 1
ATOM 729 C CA . TYR A 1 96 ? 12.360 3.014 -2.594 1.00 94.75 96 TYR A CA 1
ATOM 730 C C . TYR A 1 96 ? 12.198 2.235 -3.904 1.00 94.75 96 TYR A C 1
ATOM 732 O O . TYR A 1 96 ? 11.086 1.789 -4.193 1.00 94.75 96 TYR A O 1
ATOM 740 N N . PRO A 1 97 ? 13.284 2.037 -4.672 1.00 92.75 97 PRO A N 1
ATOM 741 C CA . PRO A 1 97 ? 13.254 1.188 -5.855 1.00 92.75 97 PRO A CA 1
ATOM 742 C C . PRO A 1 97 ? 12.922 -0.270 -5.522 1.00 92.75 97 PRO A C 1
ATOM 744 O O . PRO A 1 97 ? 13.416 -0.814 -4.536 1.00 92.75 97 PRO A O 1
ATOM 747 N N . ASP A 1 98 ? 12.196 -0.939 -6.418 1.00 91.56 98 ASP A N 1
ATOM 748 C CA . ASP A 1 98 ? 11.732 -2.326 -6.245 1.00 91.56 98 ASP A CA 1
ATOM 749 C C . ASP A 1 98 ? 12.869 -3.357 -6.062 1.00 91.56 98 ASP A C 1
ATOM 751 O O . ASP A 1 98 ? 12.631 -4.465 -5.598 1.00 91.56 98 ASP A O 1
ATOM 755 N N . HIS A 1 99 ? 14.116 -3.035 -6.424 1.00 92.69 99 HIS A N 1
ATOM 756 C CA . HIS A 1 99 ? 15.262 -3.939 -6.235 1.00 92.69 99 HIS A CA 1
ATOM 757 C C . HIS A 1 99 ? 15.859 -3.870 -4.819 1.00 92.69 99 HIS A C 1
ATOM 759 O O . HIS A 1 99 ? 16.710 -4.684 -4.469 1.00 92.69 99 HIS A O 1
ATOM 765 N N . TRP A 1 100 ? 15.441 -2.904 -3.993 1.00 96.44 100 TRP A N 1
ATOM 766 C CA . TRP A 1 100 ? 15.919 -2.772 -2.618 1.00 96.44 100 TRP A CA 1
ATOM 767 C C . TRP A 1 100 ? 15.041 -3.583 -1.676 1.00 96.44 100 TRP A C 1
ATOM 769 O O . TRP A 1 100 ? 13.823 -3.422 -1.657 1.00 96.44 100 TRP A O 1
ATOM 779 N N . MET A 1 101 ? 15.667 -4.369 -0.797 1.00 97.94 101 MET A N 1
ATOM 780 C CA . MET A 1 101 ? 14.959 -5.166 0.214 1.00 97.94 101 MET A CA 1
ATOM 781 C C . MET A 1 101 ? 13.984 -4.322 1.049 1.00 97.94 101 MET A C 1
ATOM 783 O O . MET A 1 101 ? 12.868 -4.745 1.335 1.00 97.94 101 MET A O 1
ATOM 787 N N . ARG A 1 102 ? 14.372 -3.080 1.371 1.00 97.56 102 ARG A N 1
ATOM 788 C CA . ARG A 1 102 ? 13.569 -2.145 2.172 1.00 97.56 102 ARG A CA 1
ATOM 789 C C . ARG A 1 102 ? 12.178 -1.887 1.590 1.00 97.56 102 ARG A C 1
ATOM 791 O O . ARG A 1 102 ? 11.241 -1.739 2.367 1.00 97.56 102 ARG A O 1
ATOM 798 N N . HIS A 1 103 ? 12.038 -1.852 0.263 1.00 96.88 103 HIS A N 1
ATOM 799 C CA . HIS A 1 103 ? 10.740 -1.703 -0.397 1.00 96.88 103 HIS A CA 1
ATOM 800 C C . HIS A 1 103 ? 9.787 -2.827 0.037 1.00 96.88 103 HIS A C 1
ATOM 802 O O . HIS A 1 103 ? 8.715 -2.578 0.588 1.00 96.88 103 HIS A O 1
ATOM 808 N N . TRP A 1 104 ? 10.241 -4.070 -0.114 1.00 97.81 104 TRP A N 1
ATOM 809 C CA . TRP A 1 104 ? 9.473 -5.268 0.210 1.00 97.81 104 TRP A CA 1
ATOM 810 C C . TRP A 1 104 ? 9.223 -5.424 1.707 1.00 97.81 104 TRP A C 1
ATOM 812 O O . TRP A 1 104 ? 8.112 -5.760 2.111 1.00 97.81 104 TRP A O 1
ATOM 822 N N . THR A 1 105 ? 10.219 -5.132 2.546 1.00 98.12 105 THR A N 1
ATOM 823 C CA . THR A 1 105 ? 10.062 -5.230 4.004 1.00 98.12 105 THR A CA 1
ATOM 824 C C . THR A 1 105 ? 8.978 -4.285 4.523 1.00 98.12 105 THR A C 1
ATOM 826 O O . THR A 1 105 ? 8.165 -4.686 5.355 1.00 98.12 105 THR A O 1
ATOM 829 N N . VAL A 1 106 ? 8.915 -3.052 4.005 1.00 97.88 106 VAL A N 1
ATOM 830 C CA . VAL A 1 106 ? 7.868 -2.093 4.390 1.00 97.88 106 VAL A CA 1
ATOM 831 C C . VAL A 1 106 ? 6.493 -2.538 3.884 1.00 97.88 106 VAL A C 1
ATOM 833 O O . VAL A 1 106 ? 5.525 -2.413 4.631 1.00 97.88 106 VAL A O 1
ATOM 836 N N . LEU A 1 107 ? 6.386 -3.098 2.671 1.00 97.06 107 LEU A N 1
ATOM 837 C CA . LEU A 1 107 ? 5.115 -3.632 2.156 1.00 97.06 107 LEU A CA 1
ATOM 838 C C . LEU A 1 107 ? 4.578 -4.783 3.015 1.00 97.06 107 LEU A C 1
ATOM 840 O O . LEU A 1 107 ? 3.426 -4.740 3.439 1.00 97.06 107 LEU A O 1
ATOM 844 N N . LEU A 1 108 ? 5.424 -5.758 3.352 1.00 97.75 108 LEU A N 1
ATOM 845 C CA . LEU A 1 108 ? 5.028 -6.884 4.204 1.00 97.75 108 LEU A CA 1
ATOM 846 C C . LEU A 1 108 ? 4.578 -6.420 5.595 1.00 97.75 108 LEU A C 1
ATOM 848 O O . LEU A 1 108 ? 3.622 -6.956 6.159 1.00 97.75 108 LEU A O 1
ATOM 852 N N . PHE A 1 109 ? 5.253 -5.412 6.153 1.00 98.12 109 PHE A N 1
ATOM 853 C CA . PHE A 1 109 ? 4.837 -4.801 7.411 1.00 98.12 109 PHE A CA 1
ATOM 854 C C . PHE A 1 109 ? 3.496 -4.067 7.272 1.00 98.12 109 PHE A C 1
ATOM 856 O O . PHE A 1 109 ? 2.625 -4.220 8.130 1.00 98.12 109 PHE A O 1
ATOM 863 N N . ALA A 1 110 ? 3.286 -3.338 6.172 1.00 97.31 110 ALA A N 1
ATOM 864 C CA . ALA A 1 110 ? 2.018 -2.677 5.878 1.00 97.31 110 ALA A CA 1
ATOM 865 C C . ALA A 1 110 ? 0.851 -3.673 5.819 1.00 97.31 110 ALA A C 1
ATOM 867 O O . ALA A 1 110 ? -0.210 -3.374 6.358 1.00 97.31 110 ALA A O 1
ATOM 868 N N . ASP A 1 111 ? 1.049 -4.868 5.254 1.00 96.06 111 ASP A N 1
ATOM 869 C CA . ASP A 1 111 ? 0.016 -5.913 5.211 1.00 96.06 111 ASP A CA 1
ATOM 870 C C . ASP A 1 111 ? -0.346 -6.443 6.604 1.00 96.06 111 ASP A C 1
ATOM 872 O O . ASP A 1 111 ? -1.502 -6.775 6.872 1.00 96.06 111 ASP A O 1
ATOM 876 N N . ARG A 1 112 ? 0.624 -6.508 7.530 1.00 97.38 112 ARG A N 1
ATOM 877 C CA . ARG A 1 112 ? 0.323 -6.832 8.932 1.00 97.38 112 ARG A CA 1
ATOM 878 C C . ARG A 1 112 ? -0.508 -5.725 9.568 1.00 97.38 112 ARG A C 1
ATOM 880 O O . ARG A 1 112 ? -1.541 -6.030 10.157 1.00 97.38 112 ARG A O 1
ATOM 887 N N . VAL A 1 113 ? -0.078 -4.470 9.434 1.00 97.06 113 VAL A N 1
ATOM 888 C CA . VAL A 1 113 ? -0.785 -3.300 9.983 1.00 97.06 113 VAL A CA 1
ATOM 889 C C . VAL A 1 113 ? -2.21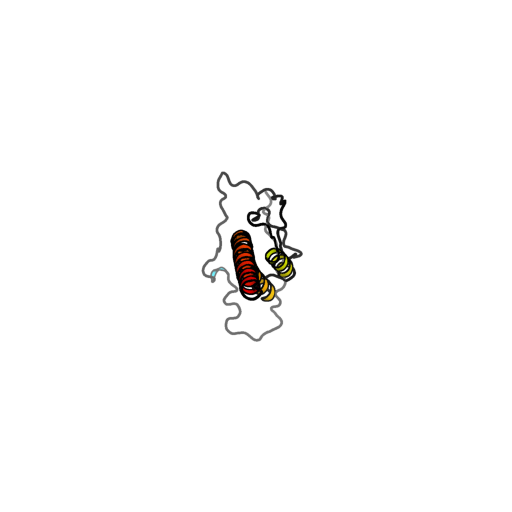8 -3.225 9.456 1.00 97.06 113 VAL A C 1
ATOM 891 O O . VAL A 1 113 ? -3.139 -3.059 10.247 1.00 97.06 113 VAL A O 1
ATOM 894 N N . ASP A 1 114 ? -2.422 -3.463 8.163 1.00 96.00 114 ASP A N 1
ATOM 895 C CA . ASP A 1 114 ? -3.743 -3.484 7.530 1.00 96.00 114 ASP A CA 1
ATOM 896 C C . ASP A 1 114 ? -4.691 -4.504 8.181 1.00 96.00 114 ASP A C 1
ATOM 898 O O . ASP A 1 114 ? -5.838 -4.202 8.521 1.00 96.00 114 ASP A O 1
ATOM 902 N N . ALA A 1 115 ? -4.185 -5.712 8.450 1.00 95.56 115 ALA A N 1
ATOM 903 C CA . ALA A 1 115 ? -4.956 -6.749 9.123 1.00 95.56 115 ALA A CA 1
ATOM 904 C C . ALA A 1 115 ? -5.311 -6.370 10.573 1.00 95.56 115 ALA A C 1
ATOM 906 O O . ALA A 1 115 ? -6.402 -6.704 11.042 1.00 95.56 115 ALA A O 1
ATOM 907 N N . TRP A 1 116 ? -4.412 -5.692 11.294 1.00 96.25 116 TRP A N 1
ATOM 908 C CA . TRP A 1 116 ? -4.680 -5.192 12.648 1.00 96.25 116 TRP A CA 1
ATOM 909 C C . TRP A 1 116 ? -5.699 -4.053 12.645 1.00 96.25 116 TRP A C 1
ATOM 911 O O . TRP A 1 116 ? -6.636 -4.086 13.440 1.00 96.25 116 TRP A O 1
ATOM 921 N N . GLU A 1 117 ? -5.572 -3.096 11.724 1.00 94.69 117 GLU A N 1
ATOM 922 C CA . GLU A 1 117 ? -6.534 -2.005 11.544 1.00 94.69 117 GLU A CA 1
ATOM 923 C C . GLU A 1 117 ? -7.936 -2.540 11.261 1.00 94.69 117 GLU A C 1
ATOM 925 O O . GLU A 1 117 ? -8.909 -2.087 11.868 1.00 94.69 117 GLU A O 1
ATOM 930 N N . HIS A 1 118 ? -8.049 -3.535 10.376 1.00 92.88 118 HIS A N 1
ATOM 931 C CA . HIS A 1 118 ? -9.330 -4.159 10.072 1.00 92.88 118 HIS A CA 1
ATOM 932 C C . HIS A 1 118 ? -9.932 -4.852 11.301 1.00 92.88 118 HIS A C 1
ATOM 934 O O . HIS A 1 118 ? -11.110 -4.650 11.606 1.00 92.88 118 HIS A O 1
ATOM 940 N N . ARG A 1 119 ? -9.132 -5.636 12.040 1.00 93.75 119 ARG A N 1
ATOM 941 C CA . ARG A 1 119 ? -9.589 -6.299 13.274 1.00 93.75 119 ARG A CA 1
ATOM 942 C C . ARG A 1 119 ? -10.046 -5.288 14.315 1.00 93.75 119 ARG A C 1
ATOM 944 O O . ARG A 1 119 ? -11.121 -5.470 14.875 1.00 93.75 119 ARG A O 1
ATOM 951 N N . LEU A 1 120 ? -9.263 -4.233 14.537 1.00 93.00 120 LEU A N 1
ATOM 952 C CA . LEU A 1 120 ? -9.579 -3.194 15.510 1.00 93.00 120 LEU A CA 1
ATOM 953 C C . LEU A 1 120 ? -10.854 -2.449 15.116 1.00 93.00 120 LEU A C 1
ATOM 955 O O . LEU A 1 120 ? -11.773 -2.366 15.918 1.00 93.00 120 LEU A O 1
ATOM 959 N N . ARG A 1 121 ? -10.973 -1.981 13.868 1.00 92.62 121 ARG A N 1
ATOM 960 C CA . ARG A 1 121 ? -12.196 -1.317 13.381 1.00 92.62 121 ARG A CA 1
ATOM 961 C C . ARG A 1 121 ? -13.438 -2.195 13.509 1.00 92.62 121 ARG A C 1
ATOM 963 O O . ARG A 1 121 ? -14.516 -1.673 13.769 1.00 92.62 121 ARG A O 1
ATOM 970 N N . ARG A 1 122 ? -13.299 -3.509 13.319 1.00 92.56 122 ARG A N 1
ATOM 971 C CA . ARG A 1 122 ? -14.406 -4.462 13.446 1.00 92.56 122 ARG A CA 1
ATOM 972 C C . ARG A 1 122 ? -14.782 -4.745 14.902 1.00 92.56 122 ARG A C 1
ATOM 974 O O . ARG A 1 122 ? -15.961 -4.929 15.183 1.00 92.56 122 ARG A O 1
ATOM 981 N N . SER A 1 123 ? -13.813 -4.813 15.814 1.00 91.56 123 SER A N 1
ATOM 982 C CA . SER A 1 123 ? -14.059 -5.154 17.221 1.00 91.56 123 SER A CA 1
ATOM 983 C C . SER A 1 123 ? -14.419 -3.947 18.085 1.00 91.56 123 SER A C 1
ATOM 985 O O . SER A 1 123 ? -15.208 -4.080 19.020 1.00 91.56 123 SER A O 1
ATOM 98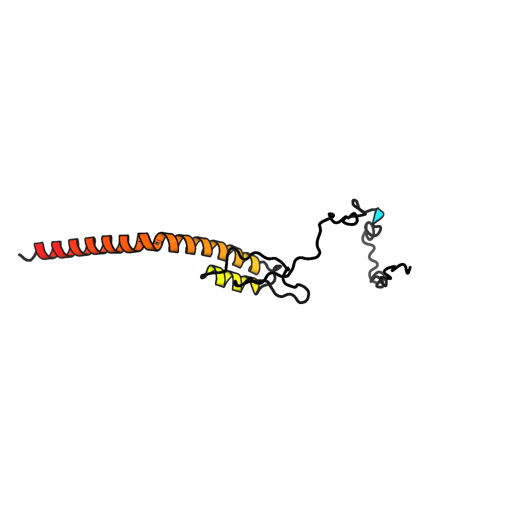7 N N . LEU A 1 124 ? -13.883 -2.766 17.771 1.00 92.44 124 LEU A N 1
ATOM 988 C CA . LEU A 1 124 ? -14.016 -1.557 18.582 1.00 92.44 124 LEU A CA 1
ATOM 989 C C . LEU A 1 124 ? -15.480 -1.163 18.877 1.00 92.44 124 LEU A C 1
ATOM 991 O O . LEU A 1 124 ? -15.764 -0.870 20.040 1.00 92.44 124 LEU A O 1
ATOM 995 N N . PRO A 1 125 ? -16.431 -1.238 17.919 1.00 93.38 125 PRO A N 1
ATOM 996 C CA . PRO A 1 125 ? -17.840 -0.936 18.186 1.00 93.38 125 PRO A CA 1
ATOM 997 C C . PRO A 1 125 ? -18.512 -1.879 19.193 1.00 93.38 125 PRO A C 1
ATOM 999 O O . PRO A 1 125 ? -19.520 -1.510 19.781 1.00 93.38 125 PRO A O 1
ATOM 1002 N N . VAL A 1 126 ? -17.973 -3.085 19.399 1.00 91.69 126 VAL A N 1
ATOM 1003 C CA . VAL A 1 126 ? -18.509 -4.075 20.349 1.00 91.69 126 VAL A CA 1
ATOM 1004 C C . VAL A 1 126 ? -17.791 -3.982 21.695 1.00 91.69 126 VAL A C 1
ATOM 1006 O O . VAL A 1 126 ? -18.422 -4.012 22.749 1.00 91.69 126 VAL A O 1
ATOM 1009 N N . VAL A 1 127 ? -16.465 -3.843 21.672 1.00 92.19 127 VAL A N 1
ATOM 1010 C CA . VAL A 1 127 ? -15.633 -3.853 22.882 1.00 92.19 127 VAL A CA 1
ATOM 1011 C C . VAL A 1 127 ? -15.821 -2.581 23.712 1.00 92.19 127 VAL A C 1
ATOM 1013 O O . VAL A 1 127 ? -15.927 -2.668 24.933 1.00 92.19 127 VAL A O 1
ATOM 1016 N N . LEU A 1 128 ? -15.904 -1.407 23.077 1.00 91.62 128 LEU A N 1
ATOM 1017 C CA . LEU A 1 128 ? -16.065 -0.136 23.792 1.00 91.62 128 LEU A CA 1
ATOM 1018 C C . LEU A 1 128 ? -17.334 -0.065 24.660 1.00 91.62 128 LEU A C 1
ATOM 1020 O O . LEU A 1 128 ? -17.198 0.209 25.854 1.00 91.62 128 LEU A O 1
ATOM 1024 N N . PRO A 1 129 ? -18.554 -0.321 24.141 1.00 92.31 129 PRO A N 1
ATOM 1025 C CA . PRO A 1 129 ? -19.751 -0.261 24.976 1.00 92.31 129 PRO A CA 1
ATOM 1026 C C . PRO A 1 129 ? -19.743 -1.338 26.065 1.00 92.31 129 PRO A C 1
ATOM 1028 O O . PRO A 1 129 ? -20.155 -1.059 27.188 1.00 92.31 129 PRO A O 1
ATOM 1031 N N . ALA A 1 130 ? -19.216 -2.535 25.784 1.00 92.75 130 ALA A N 1
ATOM 1032 C CA . ALA A 1 130 ? -19.094 -3.587 26.790 1.00 92.75 130 ALA A CA 1
ATOM 1033 C C . ALA A 1 130 ? -18.223 -3.145 27.980 1.00 92.75 130 ALA A C 1
ATOM 1035 O O . ALA A 1 130 ? -18.626 -3.309 29.131 1.00 92.75 130 ALA A O 1
ATOM 1036 N N . LEU A 1 131 ? -17.067 -2.525 27.720 1.00 94.06 131 LEU A N 1
ATOM 1037 C CA . LEU A 1 131 ? -16.197 -1.995 28.775 1.00 94.06 131 LEU A CA 1
ATOM 1038 C C . LEU A 1 131 ? -16.863 -0.867 29.572 1.00 94.06 131 LEU A C 1
ATOM 1040 O O . LEU A 1 131 ? -16.715 -0.825 30.793 1.00 94.06 131 LEU A O 1
ATOM 1044 N N . LEU A 1 132 ? -17.627 0.011 28.914 1.00 95.50 132 LEU A N 1
ATOM 1045 C CA . LEU A 1 132 ? -18.382 1.068 29.595 1.00 95.50 132 LEU A CA 1
ATOM 1046 C C . LEU A 1 132 ? -19.453 0.498 30.533 1.00 95.50 132 LEU A C 1
ATOM 1048 O O . LEU A 1 132 ? -19.553 0.940 31.676 1.00 95.50 132 LEU A O 1
ATOM 1052 N N . VAL A 1 133 ? -20.211 -0.511 30.091 1.00 94.69 133 VAL A N 1
ATOM 1053 C CA . VAL A 1 133 ? -21.228 -1.182 30.921 1.00 94.69 133 VAL A CA 1
ATOM 1054 C C . VAL A 1 133 ? -20.584 -1.875 32.123 1.00 94.69 133 VAL A C 1
ATOM 1056 O O . VAL A 1 133 ? -21.052 -1.718 33.252 1.00 94.69 133 VAL A O 1
ATOM 1059 N N . ILE A 1 134 ? -19.481 -2.597 31.906 1.00 94.00 134 ILE A N 1
ATOM 1060 C CA . ILE A 1 134 ? -18.732 -3.262 32.982 1.00 94.00 134 ILE A CA 1
ATOM 1061 C C . ILE A 1 134 ? -18.212 -2.230 33.993 1.00 94.00 134 ILE A C 1
ATOM 1063 O O . ILE A 1 134 ? -18.381 -2.410 35.201 1.00 94.00 134 ILE A O 1
ATOM 1067 N N . GLY A 1 135 ? -17.620 -1.133 33.513 1.00 92.94 135 GLY A N 1
ATOM 1068 C CA . GLY A 1 135 ? -17.108 -0.052 34.355 1.00 92.94 135 GLY A C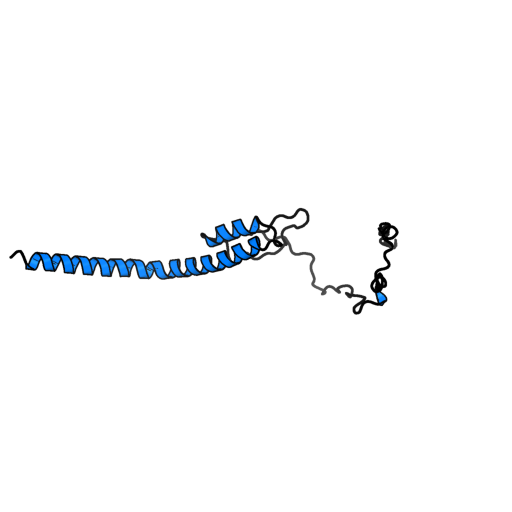A 1
ATOM 1069 C C . GLY A 1 135 ? -18.204 0.627 35.179 1.00 92.94 135 GLY A C 1
ATOM 1070 O O . GLY A 1 135 ? -18.038 0.809 36.385 1.00 92.94 135 GLY A O 1
ATOM 1071 N N . ALA A 1 136 ? -19.350 0.930 34.562 1.00 94.00 136 ALA A N 1
ATOM 1072 C CA . ALA A 1 136 ? -20.502 1.512 35.246 1.00 94.00 136 ALA A CA 1
ATOM 1073 C C . ALA A 1 136 ? -21.047 0.587 36.348 1.00 94.00 136 ALA A C 1
ATOM 1075 O O . ALA A 1 136 ? -21.290 1.037 37.468 1.00 94.00 136 ALA A O 1
ATOM 1076 N N . GLY A 1 137 ? -21.170 -0.717 36.075 1.00 92.25 137 GLY A N 1
ATOM 1077 C CA . GLY A 1 137 ? -21.598 -1.705 37.070 1.00 92.25 137 GLY A CA 1
ATOM 1078 C C . GLY A 1 137 ? -20.619 -1.844 38.242 1.00 92.25 137 GLY A C 1
ATOM 1079 O O . GLY A 1 137 ? -21.038 -1.923 39.401 1.00 92.25 137 GLY A O 1
ATOM 1080 N N . ALA A 1 138 ? -19.310 -1.824 37.968 1.00 93.88 138 ALA A N 1
ATOM 1081 C CA . ALA A 1 138 ? -18.280 -1.850 39.006 1.00 93.88 138 ALA A CA 1
ATOM 1082 C C . ALA A 1 138 ? -18.326 -0.592 39.891 1.00 93.88 138 ALA A C 1
ATOM 1084 O O . ALA A 1 138 ? -18.292 -0.705 41.120 1.00 93.88 138 ALA A O 1
ATOM 1085 N N . ALA A 1 139 ? -18.468 0.590 39.282 1.00 92.88 139 ALA A N 1
ATOM 1086 C CA . ALA A 1 139 ? -18.606 1.856 39.997 1.00 92.88 139 ALA A CA 1
ATOM 1087 C C . ALA A 1 139 ? -19.871 1.885 40.872 1.00 92.88 139 ALA A C 1
ATOM 1089 O O . ALA A 1 139 ? -19.793 2.236 42.051 1.00 92.88 139 ALA A O 1
ATOM 1090 N N . TRP A 1 140 ? -21.012 1.434 40.337 1.00 90.75 140 TRP A N 1
ATOM 1091 C CA . TRP A 1 140 ? -22.271 1.323 41.080 1.00 90.75 140 TRP A CA 1
ATOM 1092 C C . TRP A 1 140 ? -22.132 0.423 42.314 1.00 90.75 140 TRP A C 1
ATOM 1094 O O . TRP A 1 140 ? -22.488 0.817 43.425 1.00 90.75 140 TRP A O 1
ATOM 1104 N N . LYS A 1 141 ? -21.542 -0.768 42.146 1.00 91.25 141 LYS A N 1
ATOM 1105 C CA . LYS A 1 141 ? -21.307 -1.729 43.236 1.00 91.25 141 LYS A CA 1
ATOM 1106 C C . LYS A 1 141 ? -20.357 -1.188 44.310 1.00 91.25 141 LYS A C 1
ATOM 1108 O O . LYS A 1 141 ? -20.499 -1.534 45.482 1.00 91.25 141 LYS A O 1
ATOM 1113 N N . ALA A 1 142 ? -19.369 -0.381 43.929 1.00 89.88 142 ALA A N 1
ATOM 1114 C CA . ALA A 1 142 ? -18.464 0.259 44.879 1.00 89.88 142 ALA A CA 1
ATOM 1115 C C . ALA A 1 142 ? -19.181 1.354 45.683 1.00 89.88 142 ALA A C 1
ATOM 1117 O O . ALA A 1 142 ? -19.036 1.410 46.904 1.00 89.88 142 ALA A O 1
ATOM 1118 N N . LEU A 1 143 ? -19.994 2.181 45.020 1.00 89.06 143 LEU A N 1
ATOM 1119 C CA . LEU A 1 143 ? -20.762 3.246 45.666 1.00 89.06 143 LEU A CA 1
ATOM 1120 C C . LEU A 1 143 ? -21.791 2.685 46.658 1.00 89.06 143 LEU A C 1
ATOM 1122 O O . LEU A 1 143 ? -21.868 3.151 47.794 1.00 89.06 143 LEU A O 1
ATOM 1126 N N . SER A 1 144 ? -22.513 1.629 46.273 1.00 86.38 144 SER A N 1
ATOM 1127 C CA . SER A 1 144 ? -23.525 1.002 47.130 1.00 86.38 144 SER A CA 1
ATOM 1128 C C . SER A 1 144 ? -22.931 0.369 48.395 1.00 86.38 144 SER A C 1
ATOM 1130 O O . SER A 1 144 ? -23.567 0.367 49.444 1.00 86.38 144 SER A O 1
ATOM 1132 N N . ARG A 1 145 ? -21.690 -0.137 48.332 1.00 81.94 145 ARG A N 1
ATOM 1133 C CA . ARG A 1 145 ? -20.978 -0.686 49.502 1.00 81.94 145 ARG A CA 1
ATOM 1134 C C . ARG A 1 145 ? -20.557 0.389 50.500 1.00 81.94 145 ARG A C 1
ATOM 1136 O O . ARG A 1 145 ? -20.562 0.117 51.693 1.00 81.94 145 ARG A O 1
ATOM 1143 N N . ARG A 1 146 ? -20.214 1.591 50.026 1.00 73.69 146 ARG A N 1
ATOM 1144 C CA . ARG A 1 146 ? -19.845 2.726 50.894 1.00 73.69 146 ARG A CA 1
ATOM 1145 C C . ARG A 1 146 ? -21.058 3.294 51.629 1.00 73.69 146 ARG A C 1
ATOM 1147 O O . ARG A 1 146 ? -20.927 3.685 52.780 1.00 73.69 146 ARG A O 1
ATOM 1154 N N . ALA A 1 147 ? -22.229 3.282 50.992 1.00 70.50 147 ALA A N 1
ATOM 1155 C CA . ALA A 1 147 ? -23.482 3.698 51.621 1.00 70.50 147 ALA A CA 1
ATOM 1156 C C . ALA A 1 147 ? -23.924 2.752 52.757 1.00 70.50 147 ALA A C 1
ATOM 1158 O O . ALA A 1 147 ? -24.483 3.207 53.746 1.00 70.50 147 ALA A O 1
ATOM 1159 N N . ALA A 1 148 ? -23.621 1.453 52.654 1.00 70.00 148 ALA A N 1
ATOM 1160 C CA . ALA A 1 148 ? -24.014 0.438 53.638 1.00 70.00 148 ALA A CA 1
ATOM 1161 C C . ALA A 1 148 ? -23.209 0.451 54.958 1.00 70.00 148 ALA A C 1
ATOM 1163 O O . ALA A 1 148 ? -23.509 -0.338 55.844 1.00 70.00 148 ALA A O 1
ATOM 1164 N N . TRP A 1 149 ? -22.176 1.291 55.079 1.00 58.38 149 TRP A N 1
ATOM 1165 C CA . TRP A 1 149 ? -21.329 1.416 56.280 1.00 58.38 149 TRP A CA 1
ATOM 1166 C C . TRP A 1 149 ? -21.489 2.771 56.989 1.00 58.38 149 TRP A C 1
ATOM 1168 O O . TRP A 1 149 ? -20.788 3.044 57.958 1.00 58.38 149 TRP A O 1
ATOM 1178 N N . ALA A 1 150 ? -22.364 3.639 56.476 1.00 58.88 150 ALA A N 1
ATOM 1179 C CA . ALA A 1 150 ? -22.564 5.002 56.965 1.00 58.88 150 ALA A CA 1
ATOM 1180 C C . ALA A 1 150 ? -23.900 5.200 57.713 1.00 58.88 150 ALA A C 1
ATOM 1182 O O . ALA A 1 150 ? -24.245 6.337 58.030 1.00 58.88 150 ALA A O 1
ATOM 1183 N N . GLY A 1 151 ? -24.642 4.120 57.980 1.00 50.69 151 GLY A N 1
ATOM 1184 C CA . GLY A 1 151 ? -25.866 4.095 58.789 1.00 50.69 151 GLY A CA 1
ATOM 1185 C C . GLY A 1 151 ? -25.819 2.944 59.777 1.00 50.69 151 GLY A C 1
ATOM 1186 O O . GLY A 1 151 ? -26.424 3.102 60.856 1.00 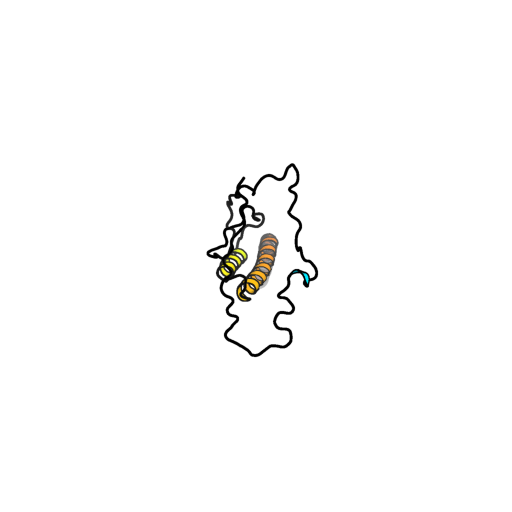50.69 151 GLY A O 1
#

Solvent-accessible surface area (backbone atoms only — not comparable to full-atom values): 9890 Å² total; per-residue (Å²): 138,82,82,84,69,83,82,69,76,77,69,79,67,93,72,82,84,68,88,67,84,55,90,71,72,65,70,78,68,49,60,88,74,42,92,63,62,78,80,68,76,84,84,77,74,59,99,81,64,70,75,85,70,74,70,63,85,71,98,55,80,75,88,68,55,87,46,100,88,54,76,81,68,40,70,78,90,69,93,76,62,68,52,76,69,28,22,53,35,42,60,57,18,39,73,39,55,87,88,40,68,66,20,57,56,35,40,58,50,19,56,53,45,42,56,51,52,52,51,47,68,67,43,46,79,59,51,53,60,52,52,51,53,52,50,52,53,52,53,51,56,52,53,56,56,58,59,72,75,76,120

Secondary structure (DSSP, 8-state):
-------------S-SS-----TTTTTTSSGGGSTTSS--PPP---TT--SSPPPPP-SS------BTTBPPPSS---SS---HHHHHHHHHHTTS-TTSHHHHHHHHHHHHHHHHHHHHHHHHHHHHHHHHHHHHHHHHHHHHHHHTT--

Foldseek 3Di:
DDPPDPPPPPPPPPPPPDPPPDVCVCVPVDVVNDPCPVVDDDDDDDPPDDPFDAADDDPADDAAQDDPPDDDRSDDDDPDGQDDVLSVLLVVLSPDDPVDPSSVVSNVVSVVVVVVVVVCVVCVVPVVVVVVVVVVVVVVVVVVVVVVVPD

Organism: NCBI:txid2590199

Sequence (151 aa):
MEELTPSNPQHPLAGERARQPIPGAGIDLDPARRPGVPRLHAPRPLPNAHGPPTRQESQVTVFMHGRPHKDFPPVFGTAVPPSGLSGLLRRAAYRYPDHWMRHWTVLLFADRVDAWEHRLRRSLPVVLPALLVIGAGAAWKALSRRAAWAG